Protein AF-F7XA79-F1 (afdb_monomer)

Nearest PDB structures (foldseek):
  3pu3-assembly1_A  TM=4.355E-01  e=2.573E+00  Homo sapiens
  6kvg-assembly1_A  TM=3.635E-01  e=5.865E+00  Homo sapiens
  6fbx-assembly1_A  TM=2.945E-01  e=4.370E+00  Danio rerio

Mean predicted aligned error: 7.3 Å

pLDDT: mean 86.68, std 15.62, range [37.94, 97.69]

Sequence (97 aa):
MKTQEQEAPAAAVDPMEDLCQALFSTEEGAKKKAARQTAGAMTQRPWPQLPSRLRSAIRSDIGRLLDSGKARARILEAGYSAVVVNQVLRDLGRTVA

Radius of gyration: 16.97 Å; Cα contacts (8 Å, |Δi|>4): 77; chains: 1; bounding box: 58×32×42 Å

Organism: Sinorhizobium meliloti (strain SM11) (NCBI:txid707241)

Struct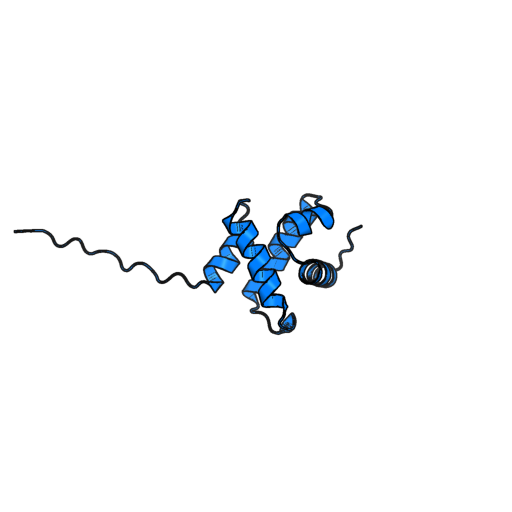ure (mmCIF, N/CA/C/O backbone):
data_AF-F7XA79-F1
#
_entry.id   AF-F7XA79-F1
#
loop_
_atom_site.group_PDB
_atom_site.id
_atom_site.type_symbol
_atom_site.label_atom_id
_atom_site.label_alt_id
_atom_site.label_comp_id
_atom_site.label_asym_id
_atom_site.label_entity_id
_atom_site.label_seq_id
_atom_site.pdbx_PDB_ins_code
_atom_site.Cartn_x
_atom_site.Cartn_y
_atom_site.Cartn_z
_atom_site.occupancy
_atom_site.B_iso_or_equiv
_atom_site.auth_seq_id
_atom_site.auth_comp_id
_atom_site.auth_asym_id
_atom_site.auth_atom_id
_atom_site.pdbx_PDB_model_num
ATOM 1 N N . MET A 1 1 ? 44.776 16.220 -28.389 1.00 37.94 1 MET A N 1
ATOM 2 C CA . MET A 1 1 ? 43.493 15.644 -28.837 1.00 37.94 1 MET A CA 1
ATOM 3 C C . MET A 1 1 ? 42.796 15.042 -27.625 1.00 37.94 1 MET A C 1
ATOM 5 O O . MET A 1 1 ? 43.468 14.456 -26.793 1.00 37.94 1 MET A O 1
ATOM 9 N N . LYS A 1 2 ? 41.495 15.332 -27.547 1.00 42.72 2 LYS A N 1
ATOM 10 C CA . LYS A 1 2 ? 40.415 15.001 -26.599 1.00 42.72 2 LYS A CA 1
ATOM 11 C C . LYS A 1 2 ? 40.660 13.980 -25.469 1.00 42.72 2 LYS A C 1
ATOM 13 O O . LYS A 1 2 ? 40.908 12.805 -25.717 1.00 42.72 2 LYS A O 1
ATOM 18 N N . THR A 1 3 ? 40.434 14.470 -24.248 1.00 47.69 3 THR A N 1
ATOM 19 C CA . THR A 1 3 ? 40.020 13.750 -23.035 1.00 47.69 3 THR A CA 1
ATOM 20 C C . THR A 1 3 ? 38.842 12.823 -23.343 1.00 47.69 3 THR A C 1
ATOM 22 O O . THR A 1 3 ? 37.846 13.275 -23.905 1.00 47.69 3 THR A O 1
ATOM 25 N N . GLN A 1 4 ? 38.956 11.540 -22.996 1.00 46.44 4 GLN A N 1
ATOM 26 C CA . GLN A 1 4 ? 37.808 10.638 -22.926 1.00 46.44 4 GLN A CA 1
ATOM 27 C C . GLN A 1 4 ? 37.203 10.776 -21.531 1.00 46.44 4 GLN A C 1
ATOM 29 O O . GLN A 1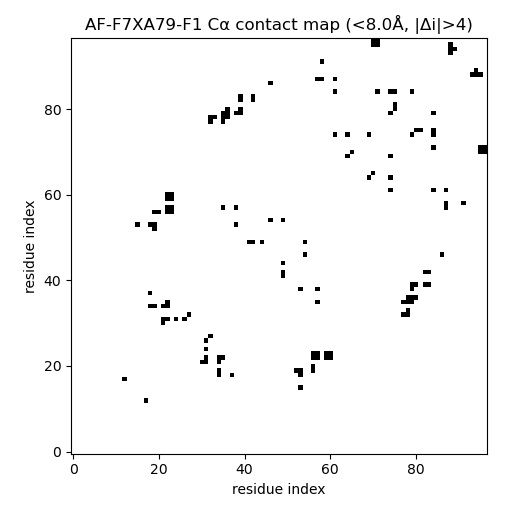 4 ? 37.803 10.365 -20.539 1.00 46.44 4 GLN A O 1
ATOM 34 N N . GLU A 1 5 ? 36.042 11.421 -21.466 1.00 51.00 5 GLU A N 1
ATOM 35 C CA . GLU A 1 5 ? 35.151 11.352 -20.317 1.00 51.00 5 GLU A CA 1
ATOM 36 C C . GLU A 1 5 ? 34.694 9.903 -20.165 1.00 51.00 5 GLU A C 1
ATOM 38 O O . GLU A 1 5 ? 34.052 9.323 -21.038 1.00 51.00 5 GLU A O 1
ATOM 43 N N . GLN A 1 6 ? 35.106 9.303 -19.058 1.00 45.38 6 GLN A N 1
ATOM 44 C CA . GLN A 1 6 ? 34.663 7.997 -18.622 1.00 45.38 6 GLN A CA 1
ATOM 45 C C . GLN A 1 6 ? 33.220 8.163 -18.129 1.00 45.38 6 GLN A C 1
ATOM 47 O O . GLN A 1 6 ? 32.993 8.509 -16.970 1.00 45.38 6 GLN A O 1
ATOM 52 N N . GLU A 1 7 ? 32.244 7.987 -19.024 1.00 45.72 7 GLU A N 1
ATOM 53 C CA . GLU A 1 7 ? 30.837 7.857 -18.640 1.00 45.72 7 GLU A CA 1
ATOM 54 C C . GLU A 1 7 ? 30.725 6.706 -17.636 1.00 45.72 7 GLU A C 1
ATOM 56 O O . GLU A 1 7 ? 31.018 5.545 -17.937 1.00 45.72 7 GLU A O 1
ATOM 61 N N . ALA A 1 8 ? 30.357 7.047 -16.400 1.00 52.97 8 ALA A N 1
ATOM 62 C CA . ALA A 1 8 ? 30.040 6.067 -15.379 1.00 52.97 8 ALA A CA 1
ATOM 63 C C . ALA A 1 8 ? 28.926 5.146 -15.908 1.00 52.97 8 ALA A C 1
ATOM 65 O O . ALA A 1 8 ? 27.969 5.643 -16.509 1.00 52.97 8 ALA A O 1
ATOM 66 N N . PRO A 1 9 ? 29.011 3.821 -15.699 1.00 49.03 9 PRO A N 1
ATOM 67 C CA . PRO A 1 9 ? 27.968 2.919 -16.154 1.00 49.03 9 PRO A CA 1
ATOM 68 C C . PRO A 1 9 ? 26.662 3.317 -15.466 1.00 49.03 9 PRO A C 1
ATOM 70 O O . PRO A 1 9 ? 26.576 3.305 -14.237 1.00 49.03 9 PRO A O 1
ATOM 73 N N . ALA A 1 10 ? 25.654 3.693 -16.255 1.00 53.66 10 ALA A N 1
ATOM 74 C CA . ALA A 1 10 ? 24.301 3.885 -15.763 1.00 53.66 10 ALA A CA 1
ATOM 75 C C . ALA A 1 10 ? 23.881 2.583 -15.072 1.00 53.66 10 ALA A C 1
ATOM 77 O O . ALA A 1 10 ? 23.701 1.555 -15.727 1.00 53.66 10 ALA A O 1
ATOM 78 N N . ALA A 1 11 ? 23.821 2.601 -13.739 1.00 57.84 11 ALA A N 1
ATOM 79 C CA . ALA A 1 11 ? 23.436 1.439 -12.960 1.00 57.84 11 ALA A CA 1
ATOM 80 C C . ALA A 1 11 ? 22.066 0.967 -13.460 1.00 57.84 11 ALA A C 1
ATOM 82 O O . ALA A 1 11 ? 21.108 1.740 -13.463 1.00 57.84 11 ALA A O 1
ATOM 83 N N . ALA A 1 12 ? 21.983 -0.280 -13.926 1.00 60.22 12 ALA A N 1
ATOM 84 C CA . ALA A 1 12 ? 20.715 -0.894 -14.281 1.00 60.22 12 ALA A CA 1
ATOM 85 C C . ALA A 1 12 ? 19.859 -0.944 -13.011 1.00 60.22 12 ALA A C 1
ATOM 87 O O . ALA A 1 12 ? 20.107 -1.753 -12.119 1.00 60.22 12 ALA A O 1
ATOM 88 N N . VAL A 1 13 ? 18.910 -0.018 -12.891 1.00 65.00 13 VAL A N 1
ATOM 89 C CA . VAL A 1 13 ? 18.045 0.067 -11.718 1.00 65.00 13 VAL A CA 1
ATOM 90 C C . VAL A 1 13 ? 17.120 -1.146 -11.736 1.00 65.00 13 VAL A C 1
ATOM 92 O O . VAL A 1 13 ? 16.344 -1.310 -12.677 1.00 65.00 13 VAL A O 1
ATOM 95 N N . ASP A 1 14 ? 17.225 -2.014 -10.726 1.00 84.44 14 ASP A N 1
ATOM 96 C CA . ASP A 1 14 ? 16.319 -3.153 -10.566 1.00 84.44 14 ASP A CA 1
ATOM 97 C C . ASP A 1 14 ? 14.892 -2.615 -10.352 1.00 84.44 14 ASP A C 1
ATOM 99 O O . ASP A 1 14 ? 14.633 -1.958 -9.337 1.00 84.44 14 ASP A O 1
ATOM 103 N N . PRO A 1 15 ? 13.938 -2.899 -11.259 1.00 86.56 15 PRO A N 1
ATOM 104 C CA . PRO A 1 15 ? 12.564 -2.418 -11.135 1.00 86.56 15 PRO A CA 1
ATOM 105 C C . PRO A 1 15 ? 11.890 -2.820 -9.815 1.00 86.56 15 PRO A C 1
ATOM 107 O O . PRO A 1 15 ? 11.014 -2.106 -9.324 1.00 86.56 15 PRO A O 1
ATOM 110 N N . MET A 1 16 ? 12.282 -3.955 -9.223 1.00 91.88 16 MET A N 1
ATOM 111 C CA . MET A 1 16 ? 11.771 -4.402 -7.927 1.00 91.88 16 MET A CA 1
ATOM 112 C C . MET A 1 16 ? 12.328 -3.569 -6.776 1.00 91.88 16 MET A C 1
ATOM 114 O O . MET A 1 16 ? 11.599 -3.241 -5.833 1.00 91.88 16 MET A O 1
ATOM 118 N N . GLU A 1 17 ? 13.612 -3.230 -6.840 1.00 92.19 17 GLU A N 1
ATOM 119 C CA . GLU A 1 17 ? 14.246 -2.356 -5.861 1.00 92.19 17 GLU A CA 1
ATOM 120 C C . GLU A 1 17 ? 13.639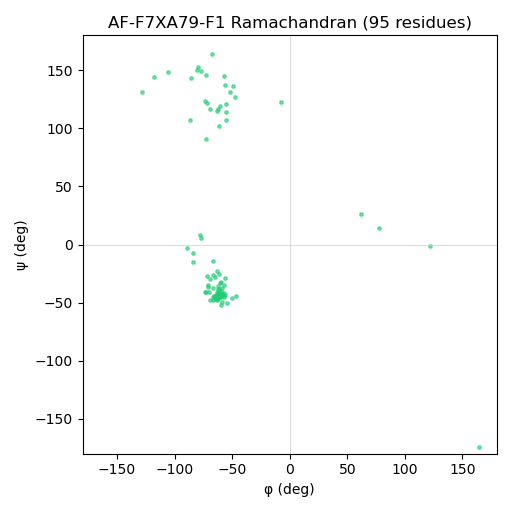 -0.957 -5.920 1.00 92.19 17 GLU A C 1
ATOM 122 O O . GLU A 1 17 ? 13.252 -0.417 -4.885 1.00 92.19 17 GLU A O 1
ATOM 127 N N . ASP A 1 18 ? 13.447 -0.429 -7.125 1.00 92.62 18 ASP A N 1
ATOM 128 C CA . ASP A 1 18 ? 12.849 0.882 -7.362 1.00 92.62 18 ASP A CA 1
ATOM 129 C C . ASP A 1 18 ? 11.401 0.956 -6.845 1.00 92.62 18 ASP A C 1
ATOM 131 O O . ASP A 1 18 ? 10.999 1.924 -6.188 1.00 92.62 18 ASP A O 1
ATOM 135 N N . LEU A 1 19 ? 10.626 -0.112 -7.071 1.00 94.44 19 LEU A N 1
ATOM 136 C CA . LEU A 1 19 ? 9.280 -0.284 -6.524 1.00 94.44 19 LEU A CA 1
ATOM 137 C C . LEU 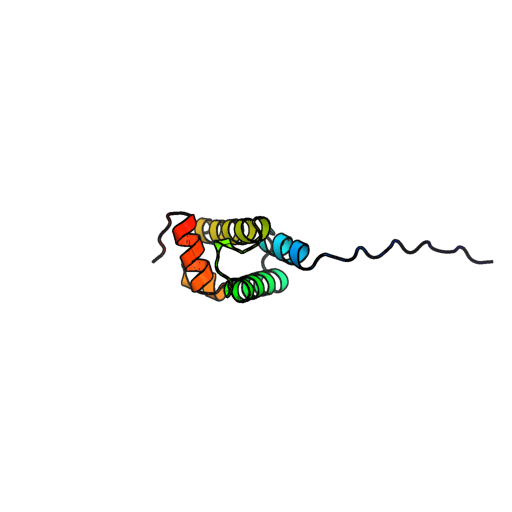A 1 19 ? 9.298 -0.269 -4.991 1.00 94.44 19 LEU A C 1
ATOM 139 O O . LEU A 1 19 ? 8.547 0.481 -4.365 1.00 94.44 19 LEU A O 1
ATOM 143 N N . CYS A 1 20 ? 10.151 -1.093 -4.377 1.00 96.06 20 CYS A N 1
ATOM 144 C CA . CYS A 1 20 ? 10.253 -1.172 -2.922 1.00 96.06 20 CYS A CA 1
ATOM 145 C C . CYS A 1 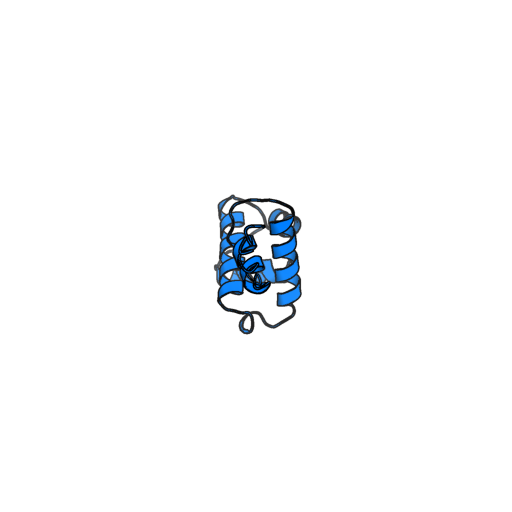20 ? 10.703 0.166 -2.324 1.00 96.06 20 CYS A C 1
ATOM 147 O O . CYS A 1 20 ? 10.144 0.599 -1.318 1.00 96.06 20 CYS A O 1
ATOM 149 N N . GLN A 1 21 ? 11.667 0.842 -2.950 1.00 95.62 21 GLN A N 1
ATOM 150 C CA . GLN A 1 21 ? 12.178 2.133 -2.505 1.00 95.62 21 GLN A CA 1
ATOM 151 C C . GLN A 1 21 ? 11.096 3.215 -2.561 1.00 95.62 21 GLN A C 1
ATOM 153 O O . GLN A 1 21 ? 10.926 3.967 -1.601 1.00 95.62 21 GLN A O 1
ATOM 158 N N . ALA A 1 22 ? 10.308 3.258 -3.638 1.00 96.50 22 ALA A N 1
ATOM 159 C CA . ALA A 1 22 ? 9.185 4.184 -3.755 1.00 96.50 22 ALA A CA 1
ATOM 160 C C . ALA A 1 22 ? 8.124 3.952 -2.665 1.00 96.50 22 ALA A C 1
ATOM 162 O O . ALA A 1 22 ? 7.576 4.912 -2.124 1.00 96.50 22 ALA A O 1
ATOM 163 N N . LEU A 1 23 ? 7.857 2.692 -2.308 1.00 96.62 23 LEU A N 1
ATOM 164 C CA . LEU A 1 23 ? 6.939 2.352 -1.219 1.00 96.62 23 LEU A CA 1
ATOM 165 C C . LEU A 1 23 ? 7.518 2.696 0.158 1.00 96.62 23 LEU A C 1
ATOM 167 O O . LEU A 1 23 ? 6.779 3.147 1.027 1.00 96.62 23 LEU A O 1
ATOM 171 N N . PHE A 1 24 ? 8.822 2.525 0.382 1.00 96.94 24 PHE A N 1
ATOM 172 C CA . PHE A 1 24 ? 9.458 2.920 1.642 1.00 96.94 24 PHE A CA 1
ATOM 173 C C . PHE A 1 24 ? 9.580 4.436 1.814 1.00 96.94 24 PHE A C 1
ATOM 175 O O . PHE A 1 24 ? 9.562 4.898 2.954 1.00 96.94 24 PHE A O 1
ATOM 182 N N . SER A 1 25 ? 9.652 5.194 0.719 1.00 94.62 25 SER A N 1
ATOM 183 C CA . SER A 1 25 ? 9.741 6.654 0.752 1.00 94.62 25 SER A CA 1
ATOM 184 C C . SER A 1 25 ? 8.571 7.296 1.505 1.00 94.62 25 SER A C 1
ATOM 186 O O . SER A 1 25 ? 7.424 6.842 1.447 1.00 94.62 25 SER A O 1
ATOM 188 N N . THR A 1 26 ? 8.844 8.391 2.208 1.00 92.38 26 THR A N 1
ATOM 189 C CA . THR A 1 26 ? 7.826 9.251 2.828 1.00 92.38 26 THR A CA 1
ATOM 190 C C . THR A 1 26 ? 7.249 10.270 1.845 1.00 92.38 26 THR A C 1
ATOM 192 O O . THR A 1 26 ? 6.185 10.823 2.111 1.00 92.38 26 THR A O 1
ATOM 195 N N . GLU A 1 27 ? 7.900 10.478 0.700 1.00 92.56 27 GLU A N 1
ATOM 196 C CA . GLU A 1 27 ? 7.483 11.443 -0.315 1.00 92.56 27 GLU A CA 1
ATOM 197 C C . GLU A 1 27 ? 6.233 10.962 -1.056 1.00 92.56 27 GLU A C 1
ATOM 199 O O . GLU A 1 27 ? 6.216 9.899 -1.677 1.00 92.56 27 GLU A O 1
ATOM 204 N N . GLU A 1 28 ? 5.164 11.753 -1.011 1.00 92.75 28 GLU A N 1
ATOM 205 C CA . GLU A 1 28 ? 3.955 11.490 -1.787 1.00 92.75 28 GLU A CA 1
ATOM 206 C C . GLU A 1 28 ? 4.076 12.084 -3.195 1.00 92.75 28 GLU A C 1
ATOM 208 O O . GLU A 1 28 ? 4.633 13.160 -3.394 1.00 92.75 28 GLU A O 1
ATOM 213 N N . GLY A 1 29 ? 3.529 11.390 -4.193 1.00 93.00 29 GLY A N 1
ATOM 214 C CA . GLY A 1 29 ? 3.576 11.845 -5.579 1.00 93.00 29 GLY A CA 1
ATOM 215 C C . GLY A 1 29 ? 3.247 10.744 -6.578 1.00 93.00 29 GLY A C 1
ATOM 216 O O . GLY A 1 29 ? 2.896 9.619 -6.205 1.00 93.00 29 GLY A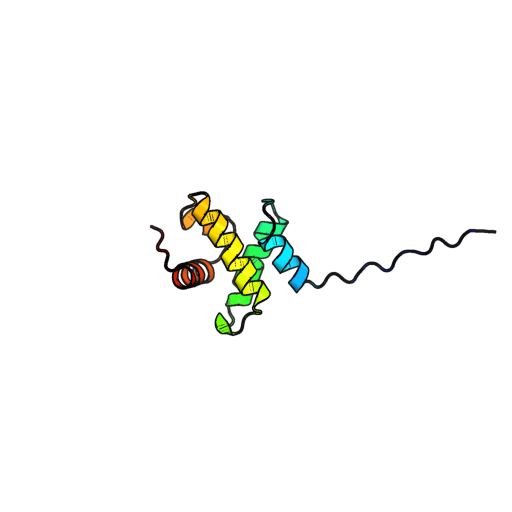 O 1
ATOM 217 N N . ALA A 1 30 ? 3.384 11.061 -7.867 1.00 93.69 30 ALA A N 1
ATOM 218 C CA . ALA A 1 30 ? 3.041 10.149 -8.958 1.00 93.69 30 ALA A CA 1
ATOM 219 C C . ALA A 1 30 ? 3.828 8.826 -8.894 1.00 93.69 30 ALA A C 1
ATOM 221 O O . ALA A 1 30 ? 3.223 7.763 -9.024 1.00 93.69 30 ALA A O 1
ATOM 222 N N . LYS A 1 31 ? 5.141 8.872 -8.601 1.00 93.56 31 LYS A N 1
ATOM 223 C CA . LYS A 1 31 ? 5.992 7.669 -8.476 1.00 93.56 31 LYS A CA 1
ATOM 224 C C . LYS A 1 31 ? 5.485 6.734 -7.374 1.00 93.56 31 LYS A C 1
ATOM 226 O O . LYS A 1 31 ? 5.352 5.533 -7.593 1.00 93.56 31 LYS A O 1
ATOM 231 N N . LYS A 1 32 ? 5.128 7.283 -6.210 1.00 96.38 32 LYS A N 1
ATOM 232 C CA . LYS A 1 32 ? 4.623 6.495 -5.080 1.00 96.38 32 LYS A CA 1
ATOM 233 C C . LYS A 1 32 ? 3.229 5.932 -5.341 1.00 96.38 32 LYS A C 1
ATOM 235 O O . LYS A 1 32 ? 2.972 4.767 -5.051 1.00 96.38 32 LYS A O 1
ATOM 240 N N . LYS A 1 33 ? 2.340 6.716 -5.957 1.00 96.50 33 LYS A N 1
ATOM 241 C CA . LYS A 1 33 ? 1.019 6.230 -6.378 1.00 96.50 33 LYS A CA 1
ATOM 242 C C . LYS A 1 33 ? 1.134 5.082 -7.387 1.00 96.50 33 LYS A C 1
ATOM 244 O O . LYS A 1 33 ? 0.474 4.062 -7.208 1.00 96.50 33 LYS A O 1
ATOM 249 N N . ALA A 1 34 ? 2.008 5.212 -8.385 1.00 95.69 34 ALA A N 1
ATOM 250 C CA . ALA A 1 34 ? 2.275 4.154 -9.357 1.00 95.69 34 ALA A CA 1
ATOM 251 C C . ALA A 1 34 ? 2.833 2.893 -8.679 1.00 95.69 34 ALA A C 1
ATOM 253 O O . ALA A 1 34 ? 2.355 1.793 -8.938 1.00 95.69 34 ALA A O 1
ATOM 254 N N . ALA A 1 35 ? 3.766 3.044 -7.735 1.00 96.31 35 ALA A N 1
ATOM 255 C CA . ALA A 1 35 ? 4.299 1.928 -6.957 1.00 96.31 35 ALA A CA 1
ATOM 256 C C . ALA A 1 35 ? 3.203 1.161 -6.190 1.00 96.31 35 ALA A C 1
ATOM 258 O O . ALA A 1 35 ? 3.159 -0.070 -6.222 1.00 96.31 35 ALA A O 1
ATOM 259 N N . ARG A 1 36 ? 2.260 1.869 -5.554 1.00 97.62 36 ARG A N 1
ATOM 260 C CA . ARG A 1 36 ? 1.112 1.251 -4.861 1.00 97.62 36 ARG A CA 1
ATOM 261 C C . ARG A 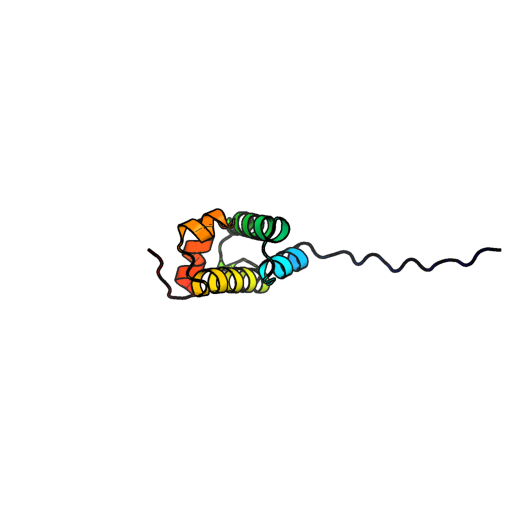1 36 ? 0.216 0.460 -5.815 1.00 97.62 36 ARG A C 1
ATOM 263 O O . ARG A 1 36 ? -0.191 -0.657 -5.493 1.00 97.62 36 ARG A O 1
ATOM 270 N N . GLN A 1 37 ? -0.044 1.009 -6.999 1.00 96.31 37 GLN A N 1
ATOM 271 C CA . GLN A 1 37 ? -0.844 0.348 -8.033 1.00 96.31 37 GLN A CA 1
ATOM 272 C C . GLN A 1 37 ? -0.142 -0.908 -8.568 1.00 96.31 37 GLN A C 1
ATOM 274 O O . GLN A 1 37 ? -0.765 -1.967 -8.653 1.00 96.31 37 GLN A O 1
ATOM 279 N N . THR A 1 38 ? 1.164 -0.830 -8.839 1.00 94.38 38 THR A N 1
ATOM 280 C CA . THR A 1 38 ? 1.985 -1.977 -9.260 1.00 94.38 38 THR A CA 1
ATOM 281 C C . THR A 1 38 ? 1.999 -3.077 -8.200 1.00 94.38 38 THR A C 1
ATOM 283 O O . THR A 1 38 ? 1.786 -4.245 -8.522 1.00 94.38 38 THR A O 1
ATOM 286 N N . ALA A 1 39 ? 2.152 -2.727 -6.919 1.00 91.69 39 ALA A N 1
ATOM 287 C CA . ALA A 1 39 ? 2.030 -3.684 -5.819 1.00 91.69 39 ALA A CA 1
ATOM 288 C C . ALA A 1 39 ? 0.640 -4.355 -5.785 1.00 91.69 39 ALA A C 1
ATOM 290 O O . ALA A 1 39 ? 0.524 -5.560 -5.538 1.00 91.69 39 ALA A O 1
ATOM 291 N N . GLY A 1 40 ? -0.418 -3.600 -6.098 1.00 88.75 40 GLY A N 1
ATOM 292 C CA . GLY A 1 40 ? -1.780 -4.108 -6.280 1.00 88.75 40 GLY A CA 1
ATOM 293 C C . GLY A 1 40 ? -1.932 -5.108 -7.434 1.00 88.75 40 GLY A C 1
ATOM 294 O O . GLY A 1 40 ? -2.683 -6.070 -7.309 1.00 88.75 40 GLY A O 1
ATOM 295 N N . ALA A 1 41 ? -1.206 -4.928 -8.536 1.00 88.44 41 ALA A N 1
ATOM 296 C CA . ALA A 1 41 ? -1.206 -5.883 -9.646 1.00 88.44 41 ALA A CA 1
ATOM 297 C C . ALA A 1 41 ? -0.418 -7.158 -9.303 1.00 88.44 41 ALA A C 1
ATOM 299 O O . ALA A 1 41 ? -0.860 -8.271 -9.581 1.00 88.44 41 ALA A O 1
ATOM 300 N N . MET A 1 42 ? 0.727 -7.023 -8.629 1.00 85.62 42 MET A N 1
ATOM 301 C CA . MET A 1 42 ? 1.561 -8.167 -8.237 1.00 85.62 42 MET A CA 1
ATOM 302 C C . MET A 1 42 ? 0.880 -9.100 -7.231 1.00 85.62 42 MET A C 1
ATOM 304 O O . MET A 1 42 ? 1.145 -10.301 -7.205 1.00 85.62 42 MET A O 1
ATOM 308 N N . THR A 1 43 ? -0.025 -8.554 -6.426 1.00 82.25 43 THR A N 1
ATOM 309 C CA . THR A 1 43 ? -0.815 -9.271 -5.415 1.00 82.25 43 THR A CA 1
ATOM 310 C C . THR A 1 43 ? -1.994 -10.054 -5.993 1.00 82.25 43 THR A C 1
ATOM 312 O O . THR A 1 43 ? -2.761 -10.649 -5.241 1.00 82.25 43 THR A O 1
ATOM 315 N N . GLN A 1 44 ? -2.096 -10.145 -7.325 1.00 80.62 44 GLN A N 1
ATOM 316 C CA . GLN A 1 44 ? -2.820 -11.237 -7.986 1.00 80.62 44 GLN A CA 1
ATOM 317 C C . GLN A 1 44 ? -2.203 -12.607 -7.664 1.00 80.62 44 GLN A C 1
ATOM 319 O O . GLN A 1 44 ? -2.895 -13.623 -7.688 1.00 80.62 44 GLN A O 1
ATOM 324 N N . ARG A 1 45 ? -0.905 -12.648 -7.334 1.00 84.31 45 ARG A N 1
ATOM 325 C CA . ARG A 1 45 ? -0.263 -13.835 -6.762 1.00 84.31 45 ARG A CA 1
ATOM 326 C C . ARG A 1 45 ? -0.624 -13.963 -5.279 1.00 84.31 45 ARG A C 1
ATOM 328 O O . ARG A 1 45 ? -0.765 -12.939 -4.606 1.00 84.31 45 ARG A O 1
ATOM 335 N N . PRO A 1 46 ? -0.701 -15.189 -4.728 1.00 89.06 46 PRO A N 1
ATOM 336 C CA . PRO A 1 46 ? -0.928 -15.382 -3.302 1.00 89.06 46 PRO A CA 1
ATOM 337 C C . PRO A 1 46 ? 0.067 -14.582 -2.459 1.00 89.06 46 PRO A C 1
ATOM 339 O O . PRO A 1 46 ? 1.276 -14.659 -2.677 1.00 89.06 46 PRO A O 1
ATOM 342 N N . TRP A 1 47 ? -0.440 -13.849 -1.464 1.00 90.56 47 TRP A N 1
ATOM 343 C CA . TRP A 1 47 ? 0.360 -12.966 -0.607 1.00 90.56 47 TRP A CA 1
ATOM 344 C C . TRP A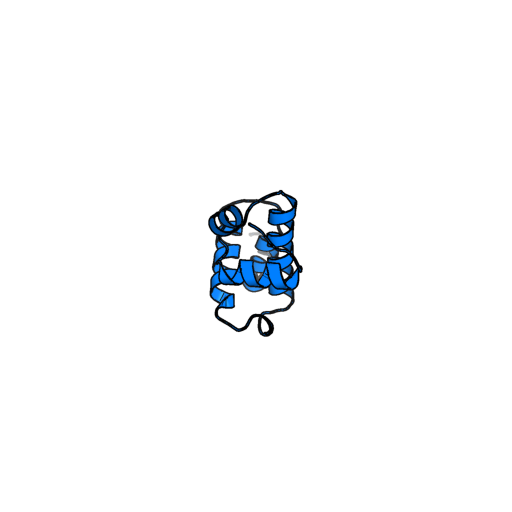 1 47 ? 1.657 -13.606 -0.077 1.00 90.56 47 TRP A C 1
ATOM 346 O O . TRP A 1 47 ? 2.704 -12.971 -0.191 1.00 90.56 47 TRP A O 1
ATOM 356 N N . PRO A 1 48 ? 1.669 -14.865 0.414 1.00 90.75 48 PRO A N 1
ATOM 357 C CA . PRO A 1 48 ? 2.896 -15.495 0.911 1.00 90.75 48 PRO A CA 1
ATOM 358 C C . PRO A 1 48 ? 3.992 -15.694 -0.148 1.00 90.75 48 PRO A C 1
ATOM 360 O O . PRO A 1 48 ? 5.160 -15.794 0.215 1.00 90.75 48 PRO A O 1
ATOM 363 N N . GLN A 1 49 ? 3.633 -15.734 -1.436 1.00 93.00 49 GLN A N 1
ATOM 364 C CA . GLN A 1 49 ? 4.567 -15.935 -2.552 1.00 93.00 49 GLN A CA 1
ATOM 365 C C . GLN A 1 49 ? 5.247 -14.639 -3.006 1.00 93.00 49 GLN A C 1
ATOM 367 O O . GLN A 1 49 ? 6.142 -14.666 -3.849 1.00 93.00 49 GLN A O 1
ATOM 372 N N . LEU A 1 50 ? 4.825 -13.490 -2.478 1.00 92.12 50 LEU A N 1
ATOM 373 C CA . LEU A 1 50 ? 5.450 -12.218 -2.806 1.00 92.12 50 LEU A CA 1
ATOM 374 C C . LEU A 1 50 ? 6.833 -12.105 -2.151 1.00 92.12 50 LEU A C 1
ATOM 376 O O . LEU A 1 50 ? 7.007 -12.547 -1.002 1.00 92.12 50 LEU A O 1
ATOM 380 N N . PRO A 1 51 ? 7.792 -11.434 -2.820 1.00 93.44 51 PRO A N 1
ATOM 381 C CA . PRO A 1 51 ? 9.095 -11.145 -2.239 1.00 93.44 51 PRO A CA 1
ATOM 382 C C . PRO A 1 51 ? 8.959 -10.526 -0.845 1.00 93.44 51 PRO A C 1
ATOM 384 O O . PRO A 1 51 ? 8.121 -9.648 -0.617 1.00 93.44 51 PRO A O 1
ATOM 387 N N . SER A 1 52 ? 9.780 -10.984 0.102 1.00 94.56 52 SER A N 1
ATOM 388 C CA . SER A 1 52 ? 9.732 -10.522 1.496 1.00 94.56 52 SER A CA 1
ATOM 389 C C . SER A 1 52 ? 9.886 -9.003 1.595 1.00 94.56 52 SER A C 1
ATOM 391 O O . SER A 1 52 ? 9.102 -8.357 2.289 1.00 94.56 52 SER A O 1
ATOM 393 N N . ARG A 1 53 ? 10.827 -8.426 0.834 1.00 95.38 53 ARG A N 1
ATOM 394 C CA . ARG A 1 53 ? 11.069 -6.976 0.775 1.00 95.38 53 ARG A CA 1
ATOM 395 C C . ARG A 1 53 ? 9.839 -6.206 0.293 1.00 95.38 53 ARG A C 1
ATOM 397 O O . ARG A 1 53 ? 9.485 -5.212 0.918 1.00 95.38 53 ARG A O 1
ATOM 404 N N . LEU A 1 54 ? 9.139 -6.705 -0.729 1.00 95.25 54 LEU A N 1
ATOM 405 C CA . LEU A 1 54 ? 7.907 -6.090 -1.229 1.00 95.25 54 LEU A CA 1
ATOM 406 C C . LEU A 1 54 ? 6.794 -6.135 -0.177 1.00 95.25 54 LEU A C 1
ATOM 408 O O . LEU A 1 54 ? 6.167 -5.115 0.095 1.00 95.25 54 LEU A O 1
ATOM 412 N N . ARG A 1 55 ? 6.578 -7.287 0.474 1.00 96.12 55 ARG A N 1
ATOM 413 C CA . ARG A 1 55 ? 5.595 -7.393 1.568 1.00 96.12 55 ARG A CA 1
ATOM 414 C C . ARG A 1 55 ? 5.895 -6.404 2.691 1.00 96.12 55 ARG A C 1
ATOM 416 O O . ARG A 1 55 ? 4.985 -5.728 3.163 1.00 96.12 55 ARG A O 1
ATOM 423 N N . SER A 1 56 ? 7.159 -6.292 3.098 1.00 96.88 56 SER A N 1
ATOM 424 C CA . SER A 1 56 ? 7.589 -5.327 4.114 1.00 96.88 56 SER A CA 1
ATOM 425 C C . SER A 1 56 ? 7.372 -3.880 3.672 1.00 96.88 56 SER A C 1
ATOM 427 O O . SER A 1 56 ? 6.891 -3.079 4.470 1.00 96.88 56 SER A O 1
ATOM 429 N N . ALA A 1 57 ? 7.653 -3.553 2.409 1.00 96.94 57 ALA A N 1
ATOM 430 C CA . ALA A 1 57 ? 7.444 -2.215 1.862 1.00 96.94 57 ALA A CA 1
ATOM 431 C C . ALA A 1 57 ? 5.961 -1.814 1.876 1.00 96.94 57 ALA A C 1
ATOM 433 O O . ALA A 1 57 ? 5.616 -0.741 2.368 1.00 96.94 57 ALA A O 1
ATOM 434 N N . ILE A 1 58 ? 5.073 -2.713 1.435 1.00 97.00 58 ILE A N 1
ATOM 435 C CA . ILE A 1 58 ? 3.622 -2.481 1.450 1.00 97.00 58 ILE A CA 1
ATOM 436 C C . ILE A 1 58 ? 3.111 -2.324 2.892 1.00 97.00 58 ILE A C 1
ATOM 438 O O . ILE A 1 58 ? 2.374 -1.380 3.180 1.00 97.00 58 ILE A O 1
ATOM 442 N N . ARG A 1 59 ? 3.519 -3.202 3.822 1.00 97.06 59 ARG A N 1
ATOM 443 C CA . ARG A 1 59 ? 3.122 -3.084 5.239 1.00 97.06 59 ARG A CA 1
ATOM 444 C C . ARG A 1 59 ? 3.596 -1.778 5.862 1.00 97.06 59 ARG A C 1
ATOM 446 O O . ARG A 1 59 ? 2.832 -1.151 6.584 1.00 97.06 59 ARG A O 1
ATOM 453 N N . SER A 1 60 ? 4.833 -1.375 5.578 1.00 97.19 60 SER A N 1
ATOM 454 C CA . SER A 1 60 ? 5.413 -0.139 6.101 1.00 97.19 60 SER A CA 1
ATOM 455 C C . SER A 1 60 ? 4.652 1.089 5.601 1.00 97.19 60 SER A C 1
ATOM 457 O O . SER A 1 60 ? 4.291 1.953 6.395 1.00 97.19 60 SER A O 1
ATOM 459 N N . ASP A 1 61 ? 4.342 1.149 4.305 1.00 97.69 61 ASP A N 1
ATOM 460 C CA . ASP A 1 61 ? 3.615 2.281 3.736 1.00 97.69 61 ASP A CA 1
ATOM 461 C C . ASP A 1 61 ? 2.160 2.350 4.206 1.00 97.69 61 ASP A C 1
ATOM 463 O O . ASP A 1 61 ? 1.725 3.400 4.673 1.00 97.69 61 ASP A O 1
ATOM 467 N N . ILE A 1 62 ? 1.418 1.239 4.158 1.00 96.31 62 ILE A N 1
ATOM 468 C CA . ILE A 1 62 ? 0.041 1.199 4.675 1.00 96.31 62 ILE A CA 1
ATOM 469 C C . ILE A 1 62 ? 0.024 1.496 6.177 1.00 96.31 62 ILE A C 1
ATOM 471 O O . ILE A 1 62 ? -0.821 2.267 6.619 1.00 96.31 62 ILE A O 1
ATOM 475 N N . GLY A 1 63 ? 0.976 0.959 6.945 1.00 95.81 63 GLY A N 1
ATOM 476 C CA . GLY A 1 63 ? 1.151 1.271 8.363 1.00 95.81 63 GLY A CA 1
ATOM 477 C C . GLY A 1 63 ? 1.288 2.773 8.606 1.00 95.81 63 GLY A C 1
ATOM 478 O O . GLY A 1 63 ? 0.498 3.333 9.357 1.00 95.81 63 GLY A O 1
ATOM 479 N N . ARG A 1 64 ? 2.179 3.458 7.877 1.00 95.50 64 ARG A N 1
ATOM 480 C CA . ARG A 1 64 ? 2.321 4.923 7.972 1.00 95.50 64 ARG A CA 1
ATOM 481 C C . ARG A 1 64 ? 1.043 5.674 7.609 1.00 95.50 64 ARG A C 1
ATOM 483 O O . ARG A 1 64 ? 0.714 6.663 8.258 1.00 95.50 64 ARG A O 1
ATOM 490 N N . LEU A 1 65 ? 0.316 5.236 6.579 1.00 94.88 65 LEU A N 1
ATOM 491 C CA . LEU A 1 65 ? -0.955 5.864 6.209 1.00 94.88 65 LEU A CA 1
ATOM 492 C C . LEU A 1 65 ? -1.981 5.721 7.344 1.00 94.88 65 LEU A C 1
ATOM 494 O O . LEU A 1 65 ? -2.636 6.702 7.695 1.00 94.88 65 LEU A O 1
ATOM 498 N N . LEU A 1 66 ? -2.071 4.540 7.953 1.00 94.25 66 LEU A N 1
ATOM 499 C CA . LEU A 1 66 ? -2.936 4.285 9.105 1.00 94.25 66 LEU A CA 1
ATOM 500 C C . LEU A 1 66 ? -2.528 5.123 10.320 1.00 94.25 66 LEU A C 1
ATOM 502 O O . LEU A 1 66 ? -3.382 5.741 10.946 1.00 94.25 66 LEU A O 1
ATOM 506 N N . ASP A 1 67 ? -1.232 5.187 10.619 1.00 93.94 67 ASP A N 1
ATOM 507 C CA . ASP A 1 67 ? -0.695 5.964 11.738 1.00 93.94 67 ASP A CA 1
ATOM 508 C C . ASP A 1 67 ? -0.879 7.479 11.525 1.00 93.94 67 ASP A C 1
ATOM 510 O O . ASP A 1 67 ? -1.044 8.223 12.485 1.00 93.94 67 ASP A O 1
ATOM 514 N N . SER A 1 68 ? -0.964 7.939 10.269 1.00 92.69 68 SER A N 1
ATOM 515 C CA . SER A 1 68 ? -1.372 9.312 9.921 1.00 92.69 68 SER A CA 1
ATOM 516 C C . SER A 1 68 ? -2.887 9.569 10.012 1.00 92.69 68 SER A C 1
ATOM 518 O O . SER A 1 68 ? -3.357 10.632 9.611 1.00 92.69 68 SER A O 1
ATOM 520 N N . GLY A 1 69 ? -3.668 8.599 10.497 1.00 91.38 69 GLY A N 1
ATOM 521 C CA . GLY A 1 69 ? -5.119 8.709 10.661 1.00 91.38 69 GLY A CA 1
ATOM 522 C C . GLY A 1 69 ? -5.923 8.543 9.370 1.00 91.38 69 GLY A C 1
ATOM 523 O O . GLY A 1 69 ? -7.107 8.884 9.335 1.00 91.38 69 GLY A O 1
ATOM 524 N N . LYS A 1 70 ? -5.326 8.031 8.283 1.00 91.88 70 LYS A N 1
ATOM 525 C CA . LYS A 1 70 ? -6.069 7.820 7.032 1.00 91.88 70 LYS A CA 1
ATOM 526 C C . LYS A 1 70 ? -7.002 6.620 7.157 1.00 91.88 70 LYS A C 1
ATOM 528 O O . LYS A 1 70 ? -6.568 5.494 7.388 1.00 91.88 70 LYS A O 1
ATOM 533 N N . ALA A 1 71 ? -8.285 6.868 6.904 1.00 92.38 71 ALA A N 1
ATOM 534 C CA . ALA A 1 71 ? -9.294 5.825 6.770 1.00 92.38 71 ALA A CA 1
ATOM 535 C C . ALA A 1 71 ? -9.063 4.964 5.518 1.00 92.38 71 ALA A 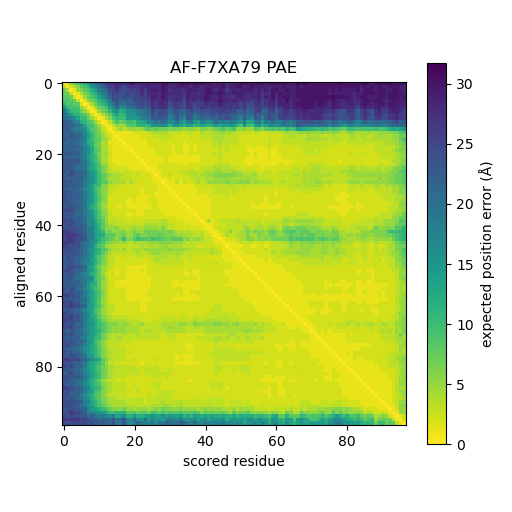C 1
ATOM 537 O O . ALA A 1 71 ? -8.382 5.371 4.568 1.00 92.38 71 ALA A O 1
ATOM 538 N N . ARG A 1 72 ? -9.711 3.794 5.475 1.00 93.19 72 ARG A N 1
ATOM 539 C CA . ARG A 1 72 ? -9.589 2.821 4.378 1.00 93.19 72 ARG A CA 1
ATOM 540 C C . ARG A 1 72 ? -9.793 3.448 2.999 1.00 93.19 72 ARG A C 1
ATOM 542 O O . ARG A 1 72 ? -8.988 3.214 2.102 1.00 93.19 72 ARG A O 1
ATOM 549 N N . ALA A 1 73 ? -10.826 4.276 2.843 1.00 93.50 73 ALA A N 1
ATOM 550 C CA . ALA A 1 73 ? -11.138 4.953 1.583 1.00 93.50 73 ALA A CA 1
ATOM 551 C C . ALA A 1 73 ? -9.965 5.804 1.066 1.00 93.50 73 ALA A C 1
ATOM 553 O O . ALA A 1 73 ? -9.614 5.730 -0.109 1.00 93.50 73 ALA A O 1
ATOM 554 N N . ARG A 1 74 ? -9.275 6.529 1.957 1.00 94.88 74 ARG A N 1
ATOM 555 C CA . ARG A 1 74 ? -8.112 7.352 1.589 1.00 94.88 74 ARG A CA 1
ATOM 556 C C . ARG A 1 74 ? -6.898 6.515 1.191 1.00 94.88 74 ARG A C 1
ATOM 558 O O . ARG A 1 74 ? -6.111 6.946 0.356 1.00 94.88 74 ARG A O 1
ATOM 565 N N . ILE A 1 75 ? -6.745 5.313 1.747 1.00 95.00 75 ILE A N 1
ATOM 566 C CA . ILE A 1 75 ? -5.675 4.378 1.360 1.00 95.00 75 ILE A CA 1
ATOM 567 C C . ILE A 1 75 ? -5.939 3.800 -0.042 1.00 95.00 75 ILE A C 1
ATOM 569 O O . ILE A 1 75 ? -5.001 3.621 -0.821 1.00 95.00 75 ILE A O 1
ATOM 573 N N . LEU A 1 76 ? -7.209 3.572 -0.399 1.00 94.94 76 LEU A N 1
ATOM 574 C CA . LEU A 1 76 ? -7.601 3.174 -1.757 1.00 94.94 76 LEU A CA 1
ATOM 575 C C . LEU A 1 76 ? -7.335 4.293 -2.770 1.00 94.94 76 LEU A C 1
ATOM 577 O O . LEU A 1 76 ? -6.695 4.065 -3.794 1.00 94.94 76 LEU A O 1
ATOM 581 N N . GLU A 1 77 ? -7.744 5.524 -2.456 1.00 95.25 77 GLU A N 1
ATOM 582 C CA . GLU A 1 77 ? -7.471 6.702 -3.294 1.00 95.25 77 GLU A CA 1
ATOM 583 C C . GLU A 1 77 ? -5.967 6.955 -3.488 1.00 95.25 77 GLU A C 1
ATOM 585 O O . GLU A 1 77 ? -5.530 7.397 -4.558 1.00 95.25 77 GLU A O 1
ATOM 590 N N . ALA A 1 78 ? -5.161 6.624 -2.473 1.00 94.44 78 ALA A N 1
ATOM 591 C CA . ALA A 1 78 ? -3.706 6.713 -2.520 1.00 94.44 78 ALA A CA 1
ATOM 592 C C . ALA A 1 78 ? -3.063 5.726 -3.513 1.00 94.44 78 ALA A C 1
ATOM 594 O O . ALA A 1 78 ? -1.893 5.906 -3.854 1.00 94.44 78 ALA A O 1
ATOM 595 N N . GLY A 1 79 ? -3.811 4.728 -4.002 1.00 95.56 79 GLY A N 1
ATOM 596 C CA . GLY A 1 79 ? -3.415 3.843 -5.100 1.00 95.56 79 GLY A CA 1
ATOM 597 C C . GLY A 1 79 ? -3.396 2.352 -4.764 1.00 95.56 79 GLY A C 1
ATOM 598 O O . GLY A 1 79 ? -3.093 1.554 -5.648 1.00 95.56 79 GLY A O 1
ATOM 599 N N . TYR A 1 80 ? -3.703 1.953 -3.527 1.00 96.31 80 TYR A N 1
ATOM 600 C CA . TYR A 1 80 ? -3.778 0.532 -3.186 1.00 96.31 80 TYR A CA 1
ATOM 601 C C . TYR A 1 80 ? -5.100 -0.101 -3.613 1.00 96.31 80 TYR A C 1
ATOM 603 O O . TYR A 1 80 ? -6.158 0.524 -3.590 1.00 96.31 80 TYR A O 1
ATOM 611 N N . SER A 1 81 ? -5.051 -1.396 -3.921 1.00 94.12 81 SER A N 1
ATOM 612 C CA . SER A 1 81 ? -6.257 -2.198 -4.101 1.00 94.12 81 SER A CA 1
ATOM 613 C C . SER A 1 81 ? -6.843 -2.629 -2.752 1.00 94.12 81 SER A C 1
ATOM 615 O O . SER A 1 81 ? -6.130 -2.828 -1.765 1.00 94.12 81 SER A O 1
ATOM 617 N N . ALA A 1 82 ? -8.158 -2.848 -2.720 1.00 93.12 82 ALA A N 1
ATOM 618 C CA . ALA A 1 82 ? -8.861 -3.326 -1.530 1.00 93.12 82 ALA A CA 1
ATOM 619 C C . ALA A 1 82 ? -8.310 -4.654 -0.994 1.00 93.12 82 ALA A C 1
ATOM 621 O O . ALA A 1 82 ? -8.264 -4.850 0.219 1.00 93.12 82 ALA A O 1
ATOM 622 N N . VAL A 1 83 ? -7.868 -5.544 -1.886 1.00 92.12 83 VAL A N 1
ATOM 623 C CA . VAL A 1 83 ? -7.292 -6.847 -1.527 1.00 92.12 83 VAL A CA 1
ATOM 624 C C . VAL A 1 83 ? -6.014 -6.664 -0.713 1.00 92.12 83 VAL A C 1
ATOM 626 O O . VAL A 1 83 ? -5.880 -7.259 0.355 1.00 92.12 83 VAL A O 1
ATOM 629 N N . VAL A 1 84 ? -5.110 -5.793 -1.171 1.00 94.31 84 VAL A N 1
ATOM 630 C CA . VAL A 1 84 ? -3.847 -5.510 -0.478 1.00 94.31 84 VAL A CA 1
ATOM 631 C C . VAL A 1 84 ? -4.094 -4.856 0.869 1.00 94.31 84 VAL A C 1
ATOM 633 O O . VAL A 1 84 ? -3.527 -5.290 1.869 1.00 94.31 84 VAL A O 1
ATOM 636 N N . VAL A 1 85 ? -4.975 -3.855 0.911 1.00 95.00 85 VAL A N 1
ATOM 637 C CA . VAL A 1 85 ? -5.314 -3.170 2.163 1.00 95.00 85 VAL A CA 1
ATOM 638 C C . VAL A 1 85 ? -5.880 -4.160 3.176 1.00 95.00 85 VAL A C 1
ATOM 640 O O . VAL A 1 85 ? -5.380 -4.239 4.293 1.00 95.00 85 VAL A O 1
ATOM 643 N N . ASN A 1 86 ? -6.853 -4.984 2.782 1.00 93.25 86 ASN A N 1
ATOM 644 C CA . ASN A 1 86 ? -7.446 -5.983 3.671 1.00 93.25 86 ASN A CA 1
ATOM 645 C C . ASN A 1 86 ? -6.416 -7.021 4.146 1.00 93.25 86 ASN A C 1
ATOM 647 O O . ASN A 1 86 ? -6.456 -7.444 5.301 1.00 93.25 86 ASN A O 1
ATOM 651 N N . GLN A 1 87 ? -5.488 -7.436 3.279 1.00 93.88 87 GLN A N 1
ATOM 652 C CA . GLN A 1 87 ? -4.438 -8.369 3.671 1.00 93.88 87 GLN A CA 1
ATOM 653 C C . GLN A 1 87 ? -3.480 -7.751 4.691 1.00 93.88 87 GLN A C 1
ATOM 655 O O . GLN A 1 87 ? -3.189 -8.380 5.704 1.00 93.88 87 GLN A O 1
ATOM 660 N N . VAL A 1 88 ? -3.034 -6.515 4.467 1.00 95.06 88 VAL A N 1
ATOM 661 C CA . VAL A 1 88 ? -2.132 -5.834 5.401 1.00 95.06 88 VAL A CA 1
ATOM 662 C C . VAL A 1 88 ? -2.813 -5.538 6.733 1.00 95.06 88 VAL A C 1
ATOM 664 O O . VAL A 1 88 ? -2.190 -5.706 7.774 1.00 95.06 88 VAL A O 1
ATOM 667 N N . LEU A 1 89 ? -4.093 -5.170 6.734 1.00 94.06 89 LEU A N 1
ATOM 668 C CA . LEU A 1 89 ? -4.854 -4.985 7.971 1.00 94.06 89 LEU A CA 1
ATOM 669 C C . LEU A 1 89 ? -4.888 -6.266 8.815 1.00 94.06 89 LEU A C 1
ATOM 671 O O . LEU A 1 89 ? -4.629 -6.207 10.015 1.00 94.06 89 LEU A O 1
ATOM 675 N N . ARG A 1 90 ? -5.107 -7.426 8.177 1.00 92.81 90 ARG A N 1
ATOM 676 C CA . ARG A 1 90 ? -5.020 -8.736 8.844 1.00 92.81 90 ARG A CA 1
ATOM 677 C C . ARG A 1 90 ? -3.616 -9.016 9.378 1.00 92.81 90 ARG A C 1
ATOM 679 O O . ARG A 1 90 ? -3.490 -9.391 10.537 1.00 92.81 90 ARG A O 1
ATOM 686 N N . ASP A 1 91 ? -2.579 -8.785 8.571 1.00 93.19 91 ASP A N 1
ATOM 687 C CA . ASP A 1 91 ? -1.181 -8.976 8.983 1.00 93.19 91 ASP A CA 1
ATOM 688 C C . ASP A 1 91 ? -0.787 -8.078 10.175 1.00 93.19 91 ASP A C 1
ATOM 690 O O . ASP A 1 91 ? 0.037 -8.475 10.994 1.00 93.19 91 ASP A O 1
ATOM 694 N N . LEU A 1 92 ? -1.354 -6.870 10.270 1.00 90.56 92 LEU A N 1
ATOM 695 C CA . LEU A 1 92 ? -1.086 -5.907 11.343 1.00 90.56 92 LEU A CA 1
ATOM 696 C C . LEU A 1 92 ? -2.015 -6.066 12.558 1.00 90.56 92 LEU A C 1
ATOM 698 O O . LEU A 1 92 ? -1.869 -5.317 13.522 1.00 90.56 92 LEU A O 1
ATOM 702 N N . GLY A 1 93 ? -2.991 -6.979 12.511 1.00 91.12 93 GLY A N 1
ATOM 703 C CA . GLY A 1 93 ? -4.012 -7.111 13.555 1.00 91.12 93 GLY A CA 1
ATOM 704 C C . GLY A 1 93 ? -4.886 -5.861 13.720 1.00 91.12 93 GLY A C 1
ATOM 705 O O . GLY A 1 93 ? -5.398 -5.608 14.807 1.00 91.12 93 GLY A O 1
ATOM 706 N N . ARG A 1 94 ? -5.037 -5.051 12.663 1.00 85.06 94 ARG A N 1
ATOM 707 C CA . ARG A 1 94 ? -5.800 -3.796 12.682 1.00 85.06 94 ARG A CA 1
ATOM 708 C C . ARG A 1 94 ? -7.127 -3.949 11.951 1.00 85.06 94 ARG A C 1
ATOM 710 O O . ARG A 1 94 ? -7.236 -4.663 10.958 1.00 85.06 94 ARG A O 1
ATOM 717 N N . THR A 1 95 ? -8.126 -3.205 12.406 1.00 74.62 95 THR A N 1
ATOM 718 C CA . THR A 1 95 ? -9.376 -2.979 11.678 1.00 74.62 95 THR A CA 1
ATOM 719 C C . THR A 1 95 ? -9.502 -1.490 11.385 1.00 74.62 95 THR A C 1
ATOM 721 O O . THR A 1 95 ? -9.050 -0.652 12.163 1.00 74.62 95 THR A O 1
ATOM 724 N N . VAL A 1 96 ? -10.060 -1.153 10.226 1.00 64.56 96 VAL A N 1
ATOM 725 C CA . VAL A 1 96 ? -10.405 0.226 9.868 1.00 64.56 96 VAL A CA 1
ATOM 726 C C . VAL A 1 96 ? -11.854 0.248 9.418 1.00 64.56 96 VAL A C 1
ATOM 728 O O . VAL A 1 96 ? -12.253 -0.606 8.621 1.00 64.56 96 VAL A O 1
ATOM 731 N N . ALA A 1 97 ? -12.611 1.192 9.971 1.00 58.69 97 ALA A N 1
ATOM 732 C CA . ALA A 1 97 ? -13.972 1.503 9.553 1.00 58.69 97 ALA A CA 1
ATOM 733 C C . ALA A 1 97 ? -13.986 2.182 8.173 1.00 58.69 97 ALA A C 1
ATOM 735 O O . ALA A 1 97 ? -13.002 2.892 7.836 1.00 58.69 97 ALA A O 1
#

Foldseek 3Di:
DDDDDPPDPPPPDDPVNQLLVLLQDPDQDDSVLVSQQVLQVVVVPPPVPDDPSSLVSLLNNLVVCVVVVHAPVVVVVSRHDPVSNVVSCVVVVHDGD

Secondary structure (DSSP, 8-state):
--------------HHHHHHHHHH----SHHHHHHHHHHHHHTTS-GGGS-HHHHHHHHHHHHHHHHTT--HHHHHHTT--HHHHHHHHHHTT----

Solvent-accessible surface area (backbone atoms only — not comparable to full-atom values): 5729 Å² total; per-residue (Å²): 134,82,84,80,81,79,76,72,80,78,74,83,74,53,69,67,57,53,37,32,49,35,35,62,46,87,66,82,51,70,67,28,29,50,30,34,38,51,54,40,59,61,57,77,46,64,72,89,78,49,56,67,65,50,55,51,17,53,45,52,37,53,48,53,43,47,75,71,68,48,46,53,70,57,49,39,75,54,27,37,38,71,67,56,54,56,50,45,29,60,76,68,75,50,86,74,115